Protein AF-A0A6V7IB72-F1 (afdb_monomer)

Sequence (65 aa):
ITAYTKWDRISEQLKASARPVVLNRASSTNTTNPFGCTFCYGIRDAIVEVMANQHIASVTLYMSA

Secondary structure (DSSP, 8-state):
--TT-BHHHHTTTTT--SSPEEE-----TT---TT--EEEEEETTEEEEE-TTSBEEEEEE----

Radius of gyration: 12.8 Å; Cα contacts (8 Å, |Δi|>4): 95; chains: 1; bounding box: 34×22×38 Å

pLDDT: mean 84.89, std 11.54, range [54.16, 95.19]

Organism: NCBI:txid1563983

Foldseek 3Di:
DDQPDFCVVCVVVQVWDPDWDKAAPDDDPPDDPPQGIWTWIDGDFWIWTATPVRGTPDIGGHDDD

InterPro domains:
  IPR005373 Phagosome assembly factor 1 [PF03676] (1-62)
  IPR039156 PHAF1/Protein broad-minded [PTHR13465] (1-64)

Solvent-accessible surface area (backbone atoms only — not comparable to full-atom values): 4034 Å² total; per-residue (Å²): 138,58,99,82,45,45,44,84,82,42,39,71,84,55,60,40,47,94,74,56,47,79,45,70,75,75,51,57,98,91,44,80,58,91,75,64,52,32,36,36,27,49,34,95,56,33,37,41,30,28,37,85,85,31,39,66,75,48,73,49,76,57,78,84,129

Nearest PDB structures (foldseek):
  8tj5-assembly1_0  TM=5.102E-01  e=3.975E+00  Saccharomyces cerevisiae
  5lgg-assembly1_A  TM=4.729E-01  e=9.354E+00  Homo sapiens

Structure (mmCIF, N/CA/C/O backbone):
data_AF-A0A6V7IB72-F1
#
_entry.id   AF-A0A6V7IB72-F1
#
loop_
_atom_site.group_PDB
_atom_site.id
_atom_site.type_symbol
_atom_site.label_atom_id
_atom_site.label_alt_id
_atom_site.label_comp_id
_atom_site.label_asym_id
_atom_site.label_entity_id
_atom_site.label_seq_id
_atom_site.pdbx_PDB_ins_code
_atom_site.Cartn_x
_atom_site.Cartn_y
_atom_site.Cartn_z
_atom_site.occupancy
_atom_site.B_iso_or_equiv
_atom_site.auth_seq_id
_atom_site.auth_comp_id
_atom_site.auth_asym_id
_atom_site.auth_atom_id
_atom_site.pdbx_PDB_model_num
ATOM 1 N N . ILE A 1 1 ? -0.142 6.979 11.901 1.00 71.56 1 ILE A N 1
ATOM 2 C CA . ILE A 1 1 ? 0.465 6.976 10.548 1.00 71.56 1 ILE A CA 1
ATOM 3 C C . ILE A 1 1 ? 0.760 8.425 10.190 1.00 71.56 1 ILE A C 1
ATOM 5 O O . ILE A 1 1 ? -0.139 9.247 10.281 1.00 71.56 1 ILE A O 1
ATOM 9 N N . THR A 1 2 ? 2.011 8.750 9.889 1.00 81.50 2 THR A N 1
ATOM 10 C CA . THR A 1 2 ? 2.481 10.095 9.506 1.00 81.50 2 THR A CA 1
ATOM 11 C C . THR A 1 2 ? 3.085 10.053 8.102 1.00 81.50 2 THR A C 1
ATOM 13 O O . THR A 1 2 ? 3.377 8.968 7.600 1.00 81.50 2 THR A O 1
ATOM 16 N N . ALA A 1 3 ? 3.352 11.216 7.497 1.00 77.19 3 ALA A N 1
ATOM 17 C CA . ALA A 1 3 ? 3.990 11.318 6.176 1.00 77.19 3 ALA A CA 1
ATOM 18 C C . ALA A 1 3 ? 5.372 10.629 6.081 1.00 77.19 3 ALA A C 1
ATOM 20 O O . ALA A 1 3 ? 5.821 10.285 4.994 1.00 77.19 3 ALA A O 1
ATOM 21 N N . TYR A 1 4 ? 6.030 10.394 7.219 1.00 85.44 4 TYR A N 1
ATOM 22 C CA . TYR A 1 4 ? 7.349 9.755 7.305 1.00 85.44 4 TYR A CA 1
ATOM 23 C C . TYR A 1 4 ? 7.282 8.305 7.787 1.00 85.44 4 TYR A C 1
ATOM 25 O O . TYR A 1 4 ? 8.309 7.654 7.982 1.00 85.44 4 TYR A O 1
ATOM 33 N N . THR A 1 5 ? 6.076 7.796 8.042 1.00 87.69 5 THR A N 1
ATOM 34 C CA . THR A 1 5 ? 5.904 6.417 8.489 1.00 87.69 5 THR A CA 1
ATOM 35 C C . THR A 1 5 ? 6.242 5.465 7.350 1.00 87.69 5 THR A C 1
ATOM 37 O O . THR A 1 5 ? 5.747 5.608 6.233 1.00 87.69 5 THR A O 1
ATOM 40 N N . LYS A 1 6 ? 7.084 4.479 7.655 1.00 92.75 6 LYS A N 1
ATOM 41 C CA . LYS A 1 6 ? 7.439 3.403 6.737 1.00 92.75 6 LYS A CA 1
ATOM 42 C C . LYS A 1 6 ? 6.518 2.206 6.936 1.00 92.75 6 LYS A C 1
ATOM 44 O O . LYS A 1 6 ? 6.137 1.895 8.0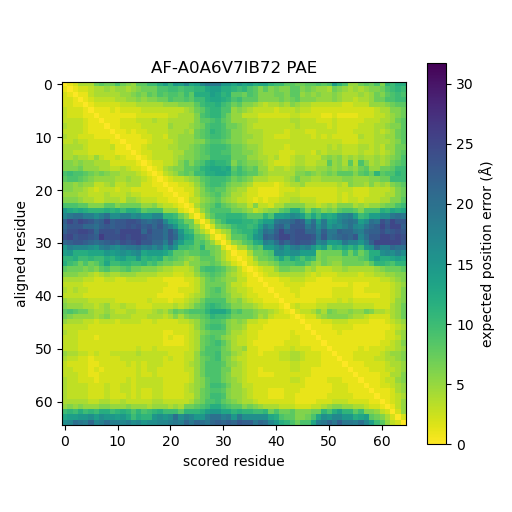64 1.00 92.75 6 LYS A O 1
ATOM 49 N N . TRP A 1 7 ? 6.145 1.567 5.834 1.00 93.75 7 TRP A N 1
ATOM 50 C CA . TRP A 1 7 ? 5.188 0.466 5.810 1.00 93.75 7 TRP A CA 1
ATOM 51 C C . TRP A 1 7 ? 5.662 -0.767 6.587 1.00 93.75 7 TRP A C 1
ATOM 53 O O . TRP A 1 7 ? 4.888 -1.346 7.346 1.00 93.75 7 TRP A O 1
ATOM 63 N N . ASP A 1 8 ? 6.939 -1.127 6.466 1.00 92.44 8 ASP A N 1
ATOM 64 C CA . ASP A 1 8 ? 7.573 -2.223 7.213 1.00 92.44 8 ASP A CA 1
ATOM 65 C C . ASP A 1 8 ? 7.350 -2.115 8.727 1.00 92.44 8 ASP A C 1
ATOM 67 O O . ASP A 1 8 ? 7.078 -3.118 9.378 1.00 92.44 8 ASP A O 1
ATOM 71 N N . ARG A 1 9 ? 7.367 -0.899 9.280 1.00 93.25 9 ARG A N 1
ATOM 72 C CA . ARG A 1 9 ? 7.185 -0.662 10.719 1.00 93.25 9 ARG A CA 1
ATOM 73 C C . ARG A 1 9 ? 5.764 -0.880 11.230 1.00 93.25 9 ARG A C 1
ATOM 75 O O . ARG A 1 9 ? 5.593 -1.090 12.425 1.00 93.25 9 ARG A O 1
ATOM 82 N N . ILE A 1 10 ? 4.754 -0.766 10.368 1.00 92.31 10 ILE A N 1
ATOM 83 C CA . ILE A 1 10 ? 3.341 -0.752 10.789 1.00 92.31 10 ILE A CA 1
ATOM 84 C C . ILE A 1 10 ? 2.503 -1.879 10.181 1.00 92.31 10 ILE A C 1
ATOM 86 O O . ILE A 1 10 ? 1.415 -2.157 10.679 1.00 92.31 10 ILE A O 1
ATOM 90 N N . SER A 1 11 ? 2.983 -2.521 9.115 1.00 91.62 11 SER A N 1
ATOM 91 C CA . SER A 1 11 ? 2.238 -3.531 8.352 1.00 91.62 11 SER A CA 1
ATOM 92 C C . SER A 1 11 ? 1.748 -4.701 9.214 1.00 91.62 11 SER A C 1
ATOM 94 O O . SER A 1 11 ? 0.596 -5.118 9.089 1.00 91.62 11 SER A O 1
ATOM 96 N N . GLU A 1 12 ? 2.586 -5.171 10.143 1.00 90.69 12 GLU A N 1
ATOM 97 C CA . GLU A 1 12 ? 2.254 -6.247 11.082 1.00 90.69 12 GLU A CA 1
ATOM 98 C C . GLU A 1 12 ? 1.188 -5.813 12.098 1.00 90.69 12 GLU A C 1
ATOM 100 O O . GLU A 1 12 ? 0.195 -6.511 12.304 1.00 90.69 12 GLU A O 1
ATOM 105 N N . GLN A 1 13 ? 1.334 -4.613 12.670 1.00 90.69 13 GLN A N 1
ATOM 106 C CA . GLN A 1 13 ? 0.369 -4.052 13.624 1.00 90.69 13 GLN A CA 1
ATOM 107 C C . GLN A 1 13 ? -1.010 -3.843 12.984 1.00 90.69 13 GLN A C 1
ATOM 109 O O . GLN A 1 13 ? -2.039 -4.050 13.626 1.00 90.69 13 GLN A O 1
ATOM 114 N N . LEU A 1 14 ? -1.030 -3.470 11.701 1.00 89.44 14 LEU A N 1
ATOM 115 C CA . LEU A 1 14 ? -2.247 -3.286 10.912 1.00 89.44 14 LEU A CA 1
ATOM 116 C C . LEU A 1 14 ? -2.823 -4.595 10.357 1.00 89.44 14 LEU A C 1
ATOM 118 O O . LEU A 1 14 ? -3.862 -4.556 9.696 1.00 89.44 14 LEU A O 1
ATOM 122 N N . LYS A 1 15 ? -2.184 -5.743 10.633 1.00 89.69 15 LYS A N 1
ATOM 123 C CA . LYS A 1 15 ? -2.583 -7.072 10.141 1.00 89.69 15 LYS A CA 1
ATOM 124 C C . LYS A 1 15 ? -2.821 -7.074 8.631 1.00 89.69 15 LYS A C 1
ATOM 126 O O . LYS A 1 15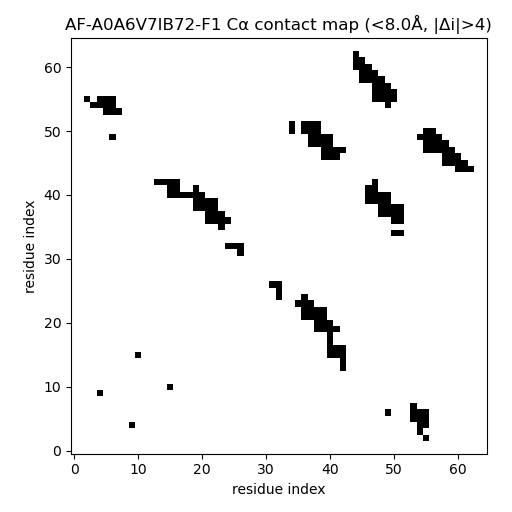 ? -3.811 -7.623 8.146 1.00 89.69 15 LYS A O 1
ATOM 131 N N . ALA A 1 16 ? -1.932 -6.406 7.903 1.00 90.25 16 ALA A N 1
ATOM 132 C CA . ALA A 1 16 ? -2.031 -6.309 6.460 1.00 90.25 16 ALA A CA 1
ATOM 133 C C . ALA A 1 16 ? -1.969 -7.689 5.799 1.00 90.25 16 ALA A C 1
ATOM 135 O O . ALA A 1 16 ? -1.269 -8.589 6.268 1.00 90.25 16 ALA A O 1
ATOM 136 N N . SER A 1 17 ? -2.683 -7.846 4.683 1.00 87.44 17 SER A N 1
ATOM 137 C CA . SER A 1 17 ? -2.612 -9.072 3.885 1.00 87.44 17 SER A CA 1
ATOM 138 C C . SER A 1 17 ? -1.165 -9.394 3.499 1.00 87.44 17 SER A C 1
ATOM 140 O O . SER A 1 17 ? -0.456 -8.550 2.952 1.00 87.44 17 SER A O 1
ATOM 142 N N . ALA A 1 18 ? -0.743 -10.643 3.711 1.00 84.38 18 ALA A N 1
ATOM 143 C CA . ALA A 1 18 ? 0.602 -11.108 3.364 1.00 84.38 18 ALA A CA 1
ATOM 144 C C . ALA A 1 18 ? 0.871 -11.141 1.846 1.00 84.38 18 ALA A C 1
ATOM 146 O O . ALA A 1 18 ? 2.015 -11.284 1.420 1.00 84.38 18 ALA A O 1
ATOM 147 N N . ARG A 1 19 ? -0.176 -11.038 1.019 1.00 89.88 19 ARG A N 1
ATOM 148 C CA . ARG A 1 19 ? -0.087 -11.076 -0.444 1.00 89.88 19 ARG A CA 1
ATOM 149 C C . ARG A 1 19 ? -0.584 -9.749 -1.017 1.00 89.88 19 ARG A C 1
ATOM 151 O O . ARG A 1 19 ? -1.794 -9.610 -1.215 1.00 89.88 19 ARG A O 1
ATOM 158 N N . PRO A 1 20 ? 0.307 -8.767 -1.239 1.00 91.62 20 PRO A N 1
ATOM 159 C CA . PRO A 1 20 ? -0.085 -7.511 -1.854 1.00 91.62 20 PRO A CA 1
ATOM 160 C C . PRO A 1 20 ? -0.444 -7.707 -3.325 1.00 91.62 20 PRO A C 1
ATOM 162 O O . PRO A 1 20 ? 0.106 -8.570 -4.013 1.00 91.62 20 PRO A O 1
ATOM 165 N N . VAL A 1 21 ? -1.327 -6.846 -3.819 1.00 94.50 21 VAL A N 1
ATOM 166 C CA . VAL A 1 21 ? -1.569 -6.698 -5.255 1.00 94.50 21 VAL A CA 1
ATOM 167 C C . VAL A 1 21 ? -0.519 -5.751 -5.821 1.00 94.50 21 VAL A C 1
ATOM 169 O O . VAL A 1 21 ? -0.281 -4.683 -5.261 1.00 94.50 21 VAL A O 1
ATOM 172 N N . VAL A 1 22 ? 0.102 -6.127 -6.936 1.00 92.38 22 VAL A N 1
ATOM 173 C CA . VAL A 1 22 ? 1.023 -5.241 -7.655 1.00 92.38 22 VAL A CA 1
ATOM 174 C C . VAL A 1 22 ? 0.210 -4.310 -8.545 1.00 92.38 22 VAL A C 1
ATOM 176 O O . VAL A 1 22 ? -0.522 -4.767 -9.422 1.00 92.38 22 VAL A O 1
ATOM 179 N N . LEU A 1 23 ? 0.355 -3.006 -8.336 1.00 89.19 23 LEU A N 1
ATOM 180 C CA . LEU A 1 23 ? -0.265 -1.979 -9.1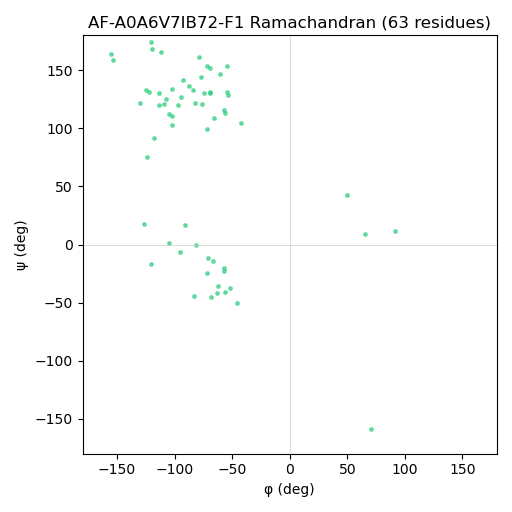58 1.00 89.19 23 LEU A CA 1
ATOM 181 C C . LEU A 1 23 ? 0.792 -1.349 -10.065 1.00 89.19 23 LEU A C 1
ATOM 183 O O . LEU A 1 23 ? 1.690 -0.637 -9.618 1.00 89.19 23 LEU A O 1
ATOM 187 N N . ASN A 1 24 ? 0.661 -1.589 -11.366 1.00 85.62 24 ASN A N 1
ATOM 188 C CA . ASN A 1 24 ? 1.437 -0.887 -12.377 1.00 85.62 24 ASN A CA 1
ATOM 189 C C . ASN A 1 24 ? 0.550 0.188 -13.012 1.00 85.62 24 ASN A C 1
ATOM 191 O O . ASN A 1 24 ? -0.322 -0.125 -13.824 1.00 85.62 24 ASN A O 1
ATOM 195 N N . ARG A 1 25 ? 0.738 1.456 -12.628 1.00 72.69 25 ARG A N 1
ATOM 196 C CA . ARG A 1 25 ? 0.093 2.564 -13.341 1.00 72.69 25 ARG A CA 1
ATOM 197 C C . ARG A 1 25 ? 0.799 2.710 -14.683 1.00 72.69 25 ARG A C 1
ATOM 199 O O . ARG A 1 25 ? 1.893 3.267 -14.744 1.00 72.69 25 ARG A O 1
ATOM 206 N 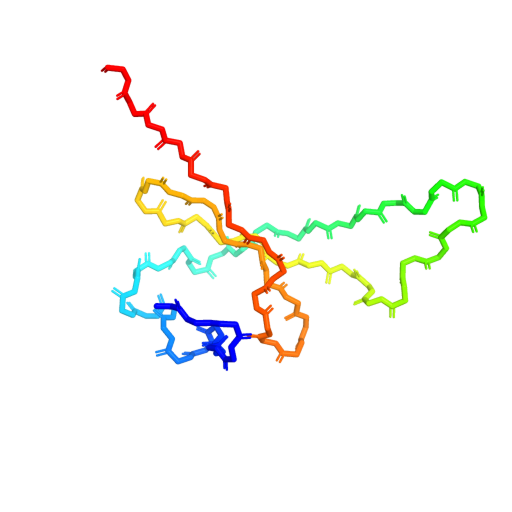N . ALA A 1 26 ? 0.188 2.154 -15.728 1.00 64.25 26 ALA A N 1
ATOM 207 C CA . ALA A 1 26 ? 0.678 2.302 -17.085 1.00 64.25 26 ALA A CA 1
ATOM 208 C C . ALA A 1 26 ? 0.836 3.790 -17.395 1.00 64.25 26 ALA A C 1
ATOM 210 O O . ALA A 1 26 ? -0.075 4.594 -17.190 1.00 64.25 26 ALA A O 1
ATOM 211 N N . SER A 1 27 ? 2.017 4.141 -17.877 1.00 56.88 27 SER A N 1
ATOM 212 C CA . SER A 1 27 ? 2.290 5.444 -18.446 1.00 56.88 27 SER A CA 1
ATOM 213 C C . SER A 1 27 ? 1.323 5.690 -19.593 1.00 56.88 27 SER A C 1
ATOM 215 O O . SER A 1 27 ? 1.372 4.992 -20.605 1.00 56.88 27 SER A O 1
ATOM 217 N N . SER A 1 28 ? 0.445 6.685 -19.461 1.00 57.81 28 SER A N 1
ATOM 218 C CA . SER A 1 28 ? -0.155 7.297 -20.645 1.00 57.81 28 SER A CA 1
ATOM 219 C C . SER A 1 28 ? 0.972 7.771 -21.566 1.00 57.81 28 SER A C 1
ATOM 221 O O . SER A 1 28 ? 2.081 8.040 -21.098 1.00 57.81 28 SER A O 1
ATOM 223 N N . THR A 1 29 ? 0.708 7.852 -22.870 1.00 59.31 29 THR A N 1
ATOM 224 C CA . THR A 1 29 ? 1.645 8.366 -23.881 1.00 59.31 29 THR A CA 1
ATOM 225 C C . THR A 1 29 ? 2.349 9.628 -23.353 1.00 59.31 29 THR A C 1
ATOM 227 O O . THR A 1 29 ? 1.716 10.677 -23.278 1.00 59.31 29 THR A O 1
ATOM 230 N N . ASN A 1 30 ? 3.624 9.506 -22.951 1.00 54.16 30 ASN A N 1
ATOM 231 C CA . ASN A 1 30 ? 4.509 10.533 -22.357 1.00 54.16 30 ASN A CA 1
ATOM 232 C C . ASN A 1 30 ? 4.594 10.706 -20.819 1.00 54.16 30 ASN A C 1
ATOM 234 O O . ASN A 1 30 ? 5.237 11.658 -20.380 1.00 54.16 30 ASN A O 1
ATOM 238 N N . THR A 1 31 ? 4.071 9.812 -19.972 1.00 58.81 31 THR A N 1
ATOM 239 C CA . THR A 1 31 ? 4.283 9.891 -18.503 1.00 58.81 31 THR A CA 1
ATOM 240 C C . THR A 1 31 ? 4.891 8.620 -17.912 1.00 58.81 31 THR A C 1
ATOM 242 O O . THR A 1 31 ? 4.212 7.842 -17.242 1.00 58.81 31 THR A O 1
ATOM 245 N N . THR A 1 32 ? 6.193 8.389 -18.120 1.00 61.66 32 THR A N 1
ATOM 246 C CA . THR A 1 32 ? 6.939 7.339 -17.399 1.00 61.66 32 THR A CA 1
ATOM 247 C C . THR A 1 32 ? 6.805 7.577 -15.898 1.00 61.66 32 THR A C 1
ATOM 249 O O . THR A 1 32 ? 7.305 8.582 -15.405 1.00 61.66 32 THR A O 1
ATOM 252 N N . ASN A 1 33 ? 6.119 6.690 -15.168 1.00 63.47 33 ASN A N 1
ATOM 253 C CA . ASN A 1 33 ? 6.086 6.758 -13.709 1.00 63.47 33 ASN A CA 1
ATOM 254 C C . ASN A 1 33 ? 7.510 6.470 -13.199 1.00 63.47 33 ASN A C 1
ATOM 256 O O . ASN A 1 33 ? 7.952 5.321 -13.294 1.00 63.47 33 ASN A O 1
ATOM 260 N N . PRO A 1 34 ? 8.241 7.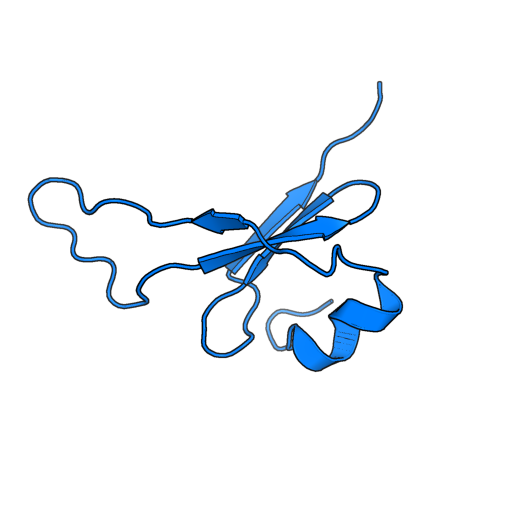467 -12.665 1.00 71.69 34 PRO A N 1
ATOM 261 C CA . PRO A 1 34 ? 9.644 7.283 -12.304 1.00 71.69 34 PRO A CA 1
ATOM 262 C C . PRO A 1 34 ? 9.816 6.381 -11.074 1.00 71.69 34 PRO A C 1
ATOM 264 O O . PRO A 1 34 ? 10.929 5.957 -10.777 1.00 71.69 34 PRO A O 1
ATOM 267 N N . PHE A 1 35 ? 8.728 6.074 -10.361 1.00 73.38 35 PHE A N 1
ATOM 268 C CA . PHE A 1 35 ? 8.739 5.282 -9.133 1.00 73.38 35 PHE A CA 1
ATOM 269 C C . PHE A 1 35 ? 8.455 3.790 -9.364 1.00 73.38 35 PHE A C 1
ATOM 271 O O . PHE A 1 35 ? 8.574 3.001 -8.429 1.00 73.38 35 PHE A O 1
ATOM 278 N N . GLY A 1 36 ? 8.099 3.392 -10.592 1.00 83.75 36 GLY A N 1
ATOM 279 C CA . GLY A 1 36 ? 7.731 2.013 -10.917 1.00 83.75 36 GLY A CA 1
ATOM 280 C C . GLY A 1 36 ? 6.383 1.582 -10.325 1.00 83.75 36 GLY A C 1
ATOM 281 O O . GLY A 1 36 ? 5.519 2.408 -10.023 1.00 83.75 36 GLY A O 1
ATOM 282 N N . CYS A 1 37 ? 6.177 0.270 -10.198 1.00 88.25 37 CYS A N 1
ATOM 283 C CA . CYS A 1 37 ? 4.962 -0.288 -9.606 1.00 88.25 37 CYS A CA 1
ATOM 284 C C . CYS A 1 37 ? 4.897 -0.069 -8.087 1.00 88.25 37 CYS A C 1
ATOM 286 O O . CYS A 1 37 ? 5.921 -0.007 -7.403 1.00 88.25 37 CYS A O 1
ATOM 288 N N . THR A 1 38 ? 3.681 -0.034 -7.554 1.00 92.75 38 THR A N 1
ATOM 289 C CA . THR A 1 38 ? 3.397 0.007 -6.116 1.00 92.75 38 THR A CA 1
ATOM 290 C C . THR A 1 38 ? 2.740 -1.291 -5.650 1.00 92.75 38 THR A C 1
ATOM 292 O O . THR A 1 38 ? 2.285 -2.112 -6.451 1.00 92.75 38 THR A O 1
ATOM 295 N N . PHE A 1 39 ? 2.709 -1.492 -4.336 1.00 94.12 39 PHE A N 1
ATOM 296 C CA . PHE A 1 39 ? 2.120 -2.652 -3.679 1.00 94.12 39 PHE A CA 1
ATOM 297 C C . PHE A 1 39 ? 0.905 -2.221 -2.867 1.00 94.12 39 PHE A C 1
ATOM 299 O O . PHE A 1 39 ? 1.019 -1.410 -1.950 1.00 94.12 39 PHE A O 1
ATOM 306 N N . CYS A 1 40 ? -0.258 -2.773 -3.189 1.00 94.75 40 CYS A N 1
ATOM 307 C CA . CYS A 1 40 ? -1.500 -2.503 -2.483 1.00 94.75 40 CYS A CA 1
ATOM 308 C C . CYS A 1 40 ? -1.769 -3.603 -1.457 1.00 94.75 40 CYS A C 1
ATOM 310 O O . CYS A 1 40 ? -1.932 -4.776 -1.806 1.00 94.75 40 CYS A O 1
ATOM 312 N N . TYR A 1 41 ? -1.855 -3.207 -0.194 1.00 95.19 41 TYR A N 1
ATOM 313 C CA . TYR A 1 41 ? -2.152 -4.074 0.934 1.00 95.19 41 TYR A CA 1
ATOM 314 C C . TYR A 1 41 ? -3.562 -3.806 1.444 1.00 95.19 41 TYR A C 1
ATOM 316 O O . TYR A 1 41 ? -3.905 -2.678 1.795 1.00 95.19 41 TYR A O 1
ATOM 324 N N . GLY A 1 42 ? -4.372 -4.859 1.517 1.00 93.44 42 GLY A N 1
ATOM 325 C CA . GLY A 1 42 ? -5.654 -4.802 2.207 1.00 93.44 42 GLY A CA 1
ATOM 326 C C . GLY A 1 42 ? -5.451 -4.813 3.720 1.00 93.44 42 GLY A C 1
ATOM 327 O O . GLY A 1 42 ? -4.739 -5.676 4.243 1.00 93.44 42 GLY A O 1
ATOM 328 N N . ILE A 1 43 ? -6.095 -3.869 4.399 1.00 90.81 43 ILE A N 1
ATOM 329 C CA . ILE A 1 43 ? -6.364 -3.896 5.839 1.00 90.81 43 ILE A CA 1
ATOM 330 C C . ILE A 1 43 ? -7.885 -3.835 6.042 1.00 90.81 43 ILE A C 1
ATOM 332 O O . ILE A 1 43 ? -8.627 -3.681 5.074 1.00 90.81 43 ILE A O 1
ATOM 336 N N . ARG A 1 44 ? -8.357 -3.975 7.287 1.00 86.12 44 ARG A N 1
ATOM 337 C CA . ARG A 1 44 ? -9.784 -4.177 7.608 1.00 86.12 44 ARG A CA 1
ATOM 338 C C . ARG A 1 44 ? -10.753 -3.240 6.874 1.00 86.12 44 ARG A C 1
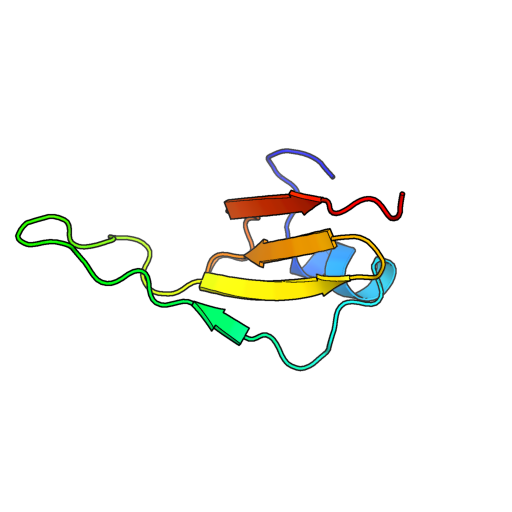ATOM 340 O O . ARG A 1 44 ? -11.695 -3.741 6.284 1.00 86.12 44 ARG A O 1
ATOM 347 N N . ASP A 1 45 ? -10.495 -1.934 6.916 1.00 90.00 45 ASP A N 1
ATOM 348 C CA . ASP A 1 45 ? -11.397 -0.895 6.389 1.00 90.00 45 ASP A CA 1
ATOM 349 C C . ASP A 1 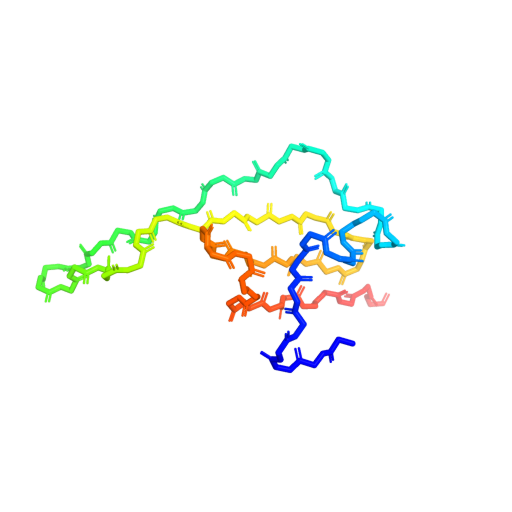45 ? -10.680 0.042 5.397 1.00 90.00 45 ASP A C 1
ATOM 351 O O . ASP A 1 45 ? -11.096 1.175 5.140 1.00 90.00 45 ASP A O 1
ATOM 355 N N . ALA A 1 46 ? -9.527 -0.396 4.880 1.00 92.56 46 ALA A N 1
ATOM 356 C CA . ALA A 1 46 ? -8.746 0.401 3.945 1.00 92.56 46 ALA A CA 1
ATOM 357 C C . ALA A 1 46 ? -7.848 -0.437 3.032 1.00 92.56 46 ALA A C 1
ATOM 359 O O . ALA A 1 46 ? -7.533 -1.597 3.300 1.00 92.56 46 ALA A O 1
ATOM 360 N N . ILE A 1 47 ? -7.381 0.197 1.963 1.00 94.12 47 ILE A N 1
ATOM 361 C CA . ILE A 1 47 ? -6.292 -0.282 1.116 1.00 94.12 47 ILE A CA 1
ATOM 362 C C . ILE A 1 47 ? -5.129 0.691 1.276 1.00 94.12 47 ILE A C 1
ATOM 364 O O . ILE A 1 47 ? -5.311 1.903 1.160 1.00 94.12 47 ILE A O 1
ATOM 368 N N . VAL A 1 48 ? -3.935 0.168 1.542 1.00 94.19 48 VAL A N 1
ATOM 369 C CA . VAL A 1 48 ? -2.707 0.962 1.648 1.00 94.19 48 VAL A CA 1
ATOM 370 C C . VAL A 1 48 ? -1.822 0.678 0.448 1.00 94.19 48 VAL A C 1
ATOM 372 O O . VAL A 1 48 ? -1.418 -0.460 0.224 1.00 94.19 48 VAL A O 1
ATOM 375 N N . GLU A 1 49 ? -1.509 1.715 -0.317 1.00 93.88 49 GLU A N 1
ATOM 376 C CA . GLU A 1 49 ? -0.591 1.650 -1.447 1.00 93.88 49 GLU A CA 1
ATOM 377 C C . GLU A 1 49 ? 0.819 2.047 -1.000 1.00 93.88 49 GLU A C 1
ATOM 379 O O . GLU A 1 49 ? 1.033 3.123 -0.438 1.00 93.88 49 GLU A O 1
ATOM 384 N N . VAL A 1 50 ? 1.796 1.189 -1.277 1.00 93.31 50 VAL A N 1
ATOM 385 C CA . VAL A 1 50 ? 3.168 1.297 -0.776 1.00 93.31 50 VAL A CA 1
ATOM 386 C C . VAL A 1 50 ? 4.153 1.295 -1.940 1.00 93.31 50 VAL A C 1
ATOM 388 O O . VAL A 1 50 ? 4.076 0.464 -2.844 1.00 93.31 50 VAL A O 1
ATOM 391 N N . MET A 1 51 ? 5.098 2.229 -1.922 1.00 92.00 51 MET A N 1
ATOM 392 C CA . MET A 1 51 ? 6.203 2.303 -2.881 1.00 92.00 51 MET A CA 1
ATOM 393 C C . MET A 1 51 ? 7.310 1.298 -2.541 1.00 92.00 51 MET A C 1
ATOM 395 O O . MET A 1 51 ? 7.459 0.895 -1.391 1.00 92.00 51 MET A O 1
ATOM 399 N N . ALA A 1 52 ? 8.181 0.983 -3.504 1.00 89.94 52 ALA A N 1
ATOM 400 C CA . ALA A 1 52 ? 9.316 0.070 -3.303 1.00 89.94 52 ALA A CA 1
ATOM 401 C C . ALA A 1 52 ? 10.285 0.484 -2.170 1.00 89.94 52 ALA A C 1
ATOM 403 O O . ALA A 1 52 ? 10.990 -0.348 -1.612 1.00 89.94 52 ALA A O 1
ATOM 404 N N . ASN A 1 53 ? 10.315 1.769 -1.801 1.00 91.44 53 ASN A N 1
ATOM 405 C CA . ASN A 1 53 ? 11.127 2.297 -0.699 1.00 91.44 53 ASN A CA 1
ATOM 406 C C . ASN A 1 53 ? 10.391 2.318 0.660 1.00 91.44 53 ASN A C 1
ATOM 408 O O . ASN A 1 53 ? 10.801 3.045 1.575 1.00 91.44 53 ASN A O 1
ATOM 412 N N . GLN A 1 54 ? 9.287 1.578 0.781 1.00 93.12 54 GLN A N 1
ATOM 413 C CA . GLN A 1 54 ? 8.435 1.465 1.967 1.00 93.12 54 GLN A CA 1
ATOM 414 C C . GLN A 1 54 ? 7.695 2.746 2.376 1.00 93.12 54 GLN A C 1
ATOM 416 O O . GLN A 1 54 ? 7.104 2.780 3.455 1.00 93.12 54 GLN A O 1
ATOM 421 N N . HIS A 1 55 ? 7.700 3.809 1.567 1.00 91.69 55 HIS A N 1
ATOM 422 C CA . HIS A 1 55 ? 6.811 4.945 1.815 1.00 91.69 55 HIS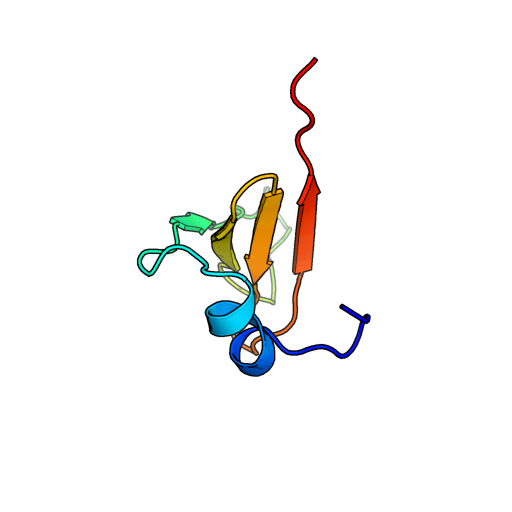 A CA 1
ATOM 423 C C . HIS A 1 55 ? 5.384 4.625 1.374 1.00 91.69 55 HIS A C 1
ATOM 425 O O . HIS A 1 55 ? 5.161 3.975 0.352 1.00 91.69 55 HIS A O 1
ATOM 431 N N . ILE A 1 56 ? 4.418 5.130 2.133 1.00 92.19 56 ILE A N 1
ATOM 432 C CA . ILE A 1 56 ? 3.003 5.056 1.780 1.00 92.19 56 ILE A CA 1
ATOM 433 C C . ILE A 1 56 ? 2.738 6.100 0.691 1.00 92.19 56 ILE A C 1
ATOM 435 O O . ILE A 1 56 ? 2.993 7.284 0.899 1.00 92.19 56 ILE A O 1
ATOM 439 N N . ALA A 1 57 ? 2.257 5.657 -0.469 1.00 90.75 57 ALA A N 1
ATOM 440 C CA . ALA A 1 57 ? 1.854 6.534 -1.568 1.00 90.75 57 ALA A CA 1
ATOM 441 C C . ALA A 1 57 ? 0.429 7.049 -1.374 1.00 90.75 57 ALA A C 1
ATOM 443 O O . ALA A 1 57 ? 0.162 8.233 -1.566 1.00 90.75 57 ALA A O 1
ATOM 44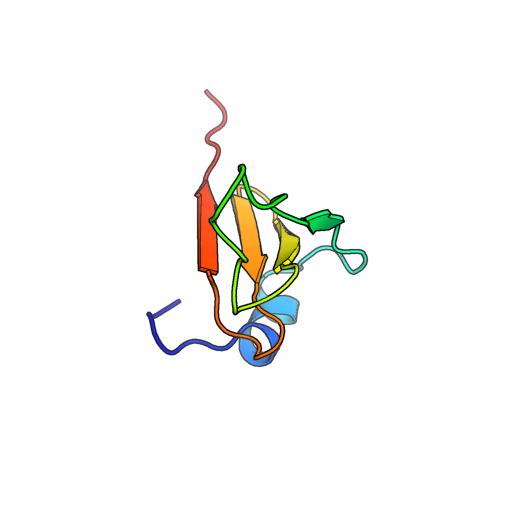4 N N . SER A 1 58 ? -0.487 6.160 -0.992 1.00 90.81 58 SER A N 1
ATOM 445 C CA . SER A 1 58 ? -1.887 6.506 -0.778 1.00 90.81 58 SER A CA 1
ATOM 446 C C . SER A 1 58 ? -2.554 5.558 0.220 1.00 90.81 58 SER A C 1
ATOM 448 O O . SER A 1 58 ? -2.082 4.446 0.472 1.00 90.81 58 SER A O 1
ATOM 450 N N . VAL A 1 59 ? -3.655 6.021 0.813 1.00 92.00 59 VAL A N 1
ATOM 451 C CA . VAL A 1 59 ? -4.552 5.210 1.640 1.00 92.00 59 VAL A CA 1
ATOM 452 C C . VAL A 1 59 ? -5.967 5.438 1.132 1.00 92.00 59 VAL A C 1
ATOM 454 O O . VAL A 1 59 ? -6.442 6.571 1.101 1.00 92.00 59 VAL A O 1
ATOM 457 N N . THR A 1 60 ? -6.642 4.369 0.730 1.00 93.62 60 THR A N 1
ATOM 458 C CA . THR A 1 60 ? -8.049 4.397 0.329 1.00 93.62 60 THR A CA 1
ATOM 459 C C . THR A 1 60 ? -8.885 3.839 1.466 1.00 93.62 60 THR A C 1
ATOM 461 O O . THR A 1 60 ? -8.812 2.648 1.751 1.00 93.62 60 THR A O 1
ATOM 464 N N . LEU A 1 61 ? -9.661 4.699 2.121 1.00 92.81 61 LEU A N 1
ATOM 465 C CA . LEU A 1 61 ? -10.610 4.304 3.159 1.00 92.81 61 LEU A CA 1
ATOM 466 C C . LEU A 1 61 ? -11.941 3.935 2.504 1.00 92.81 61 LEU A C 1
ATOM 468 O O . LEU A 1 61 ? -12.413 4.660 1.628 1.00 92.81 61 LEU A O 1
ATOM 472 N N . TYR A 1 62 ? -12.555 2.844 2.944 1.00 89.75 62 TYR A N 1
ATOM 473 C CA . TYR A 1 62 ? -13.929 2.513 2.584 1.00 89.75 62 TYR A CA 1
ATOM 474 C C . TYR A 1 62 ? -14.746 2.374 3.863 1.00 89.75 62 TYR A C 1
ATOM 476 O O . TYR A 1 62 ? -14.327 1.734 4.821 1.00 89.75 62 TYR A O 1
ATOM 484 N N . MET A 1 63 ? -15.905 3.021 3.895 1.00 83.31 63 MET A N 1
ATOM 485 C CA . MET A 1 63 ? -16.838 2.925 5.012 1.00 83.31 63 MET A CA 1
ATOM 486 C C . MET A 1 63 ? -17.966 1.982 4.611 1.00 83.31 63 MET A C 1
ATOM 488 O O . MET A 1 63 ? -18.504 2.101 3.509 1.00 83.31 63 MET A O 1
ATOM 492 N N . SER A 1 64 ? -18.326 1.057 5.500 1.00 71.00 64 SER A N 1
ATOM 493 C CA . SER A 1 64 ? -19.631 0.405 5.401 1.00 71.00 64 SER A CA 1
ATOM 494 C C . SER A 1 64 ? -20.697 1.439 5.747 1.00 71.00 64 SER A C 1
ATOM 496 O O . SER A 1 64 ? -20.546 2.147 6.745 1.00 71.00 64 SER A O 1
ATOM 498 N N . ALA A 1 65 ? -21.726 1.529 4.904 1.00 66.75 65 ALA A N 1
ATOM 499 C CA . ALA A 1 65 ? -22.933 2.297 5.190 1.00 66.75 65 ALA A CA 1
ATOM 500 C C . ALA A 1 65 ? -23.644 1.771 6.445 1.00 66.75 65 ALA A C 1
ATOM 502 O O . ALA A 1 65 ? -23.503 0.554 6.728 1.00 66.75 65 ALA A O 1
#

Mean predicted aligned error: 6.07 Å